Protein AF-A0A0L0FJ21-F1 (afdb_monomer)

Structure (mmCIF, N/CA/C/O backbone):
data_AF-A0A0L0FJ21-F1
#
_entry.id   AF-A0A0L0FJ21-F1
#
loop_
_atom_site.group_PDB
_atom_site.id
_atom_site.type_symbol
_atom_site.label_atom_id
_atom_site.label_alt_id
_atom_site.label_comp_id
_atom_site.label_asym_id
_atom_site.label_entity_id
_atom_site.label_seq_id
_atom_site.pdbx_PDB_ins_code
_atom_site.Cartn_x
_atom_site.Cartn_y
_atom_site.Cartn_z
_atom_site.occupancy
_atom_site.B_iso_or_equiv
_atom_site.auth_seq_id
_atom_site.auth_comp_id
_atom_site.auth_asym_id
_atom_site.auth_atom_id
_atom_site.pdbx_PDB_model_num
ATOM 1 N N . MET A 1 1 ? -18.876 -0.649 3.502 1.00 49.19 1 MET A N 1
ATOM 2 C CA . MET A 1 1 ? -17.532 -0.242 3.030 1.00 49.19 1 MET A CA 1
ATOM 3 C C . MET A 1 1 ? -17.497 1.277 3.046 1.00 49.19 1 MET A C 1
ATOM 5 O O . MET A 1 1 ? -17.905 1.897 2.078 1.00 49.19 1 MET A O 1
ATOM 9 N N . SER A 1 2 ? -17.136 1.876 4.181 1.00 52.03 2 SER A N 1
ATOM 10 C CA . SER A 1 2 ? -17.498 3.268 4.493 1.00 52.03 2 SER A CA 1
ATOM 11 C C . SER A 1 2 ? -16.256 4.034 4.944 1.00 52.03 2 SER A C 1
ATOM 13 O O . SER A 1 2 ? -15.613 3.600 5.892 1.00 52.03 2 SER A O 1
ATOM 15 N N . ASN A 1 3 ? -15.903 5.115 4.239 1.00 68.06 3 ASN A N 1
ATOM 16 C CA . ASN A 1 3 ? -14.820 6.096 4.472 1.00 68.06 3 ASN A CA 1
ATOM 17 C C . ASN A 1 3 ? -13.369 5.591 4.656 1.00 68.06 3 ASN A C 1
ATOM 19 O O . ASN A 1 3 ? -12.453 6.193 4.105 1.00 68.06 3 ASN A O 1
ATOM 23 N N . ARG A 1 4 ? -13.124 4.473 5.345 1.00 81.69 4 ARG A N 1
ATOM 24 C CA . ARG A 1 4 ? -11.787 3.934 5.653 1.00 81.69 4 ARG A CA 1
ATOM 25 C C . ARG A 1 4 ? -11.017 3.482 4.403 1.00 81.69 4 ARG A C 1
ATOM 27 O O . ARG A 1 4 ? -9.846 3.810 4.271 1.00 81.69 4 ARG A O 1
ATOM 34 N N . LYS A 1 5 ? -11.683 2.801 3.453 1.00 81.44 5 LYS A N 1
ATOM 35 C CA . LYS A 1 5 ? -11.077 2.387 2.161 1.00 81.44 5 LYS A CA 1
ATOM 36 C C . LYS A 1 5 ? -10.698 3.6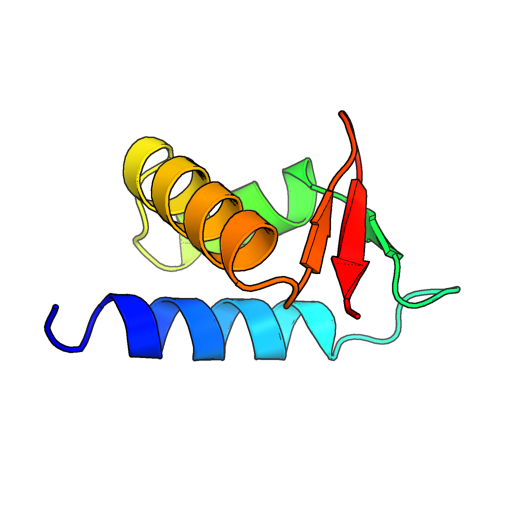01 1.301 1.00 81.44 5 LYS A C 1
ATOM 38 O O . LYS A 1 5 ? -9.692 3.565 0.605 1.00 81.44 5 LYS A O 1
ATOM 43 N N . ALA A 1 6 ? -11.490 4.675 1.361 1.00 84.62 6 ALA A N 1
ATOM 44 C CA . ALA A 1 6 ? -11.198 5.914 0.644 1.00 84.62 6 ALA A CA 1
ATOM 45 C C . ALA A 1 6 ? -9.999 6.650 1.261 1.00 84.62 6 ALA A C 1
ATOM 47 O O . ALA A 1 6 ? -9.090 7.024 0.530 1.00 84.62 6 ALA A O 1
ATOM 48 N N . ALA A 1 7 ? -9.957 6.772 2.594 1.00 86.94 7 ALA A N 1
ATOM 49 C CA . ALA A 1 7 ? -8.819 7.346 3.310 1.00 86.94 7 ALA A CA 1
ATOM 50 C C . ALA A 1 7 ? -7.520 6.574 3.034 1.00 86.94 7 ALA A C 1
ATOM 52 O O . ALA A 1 7 ? -6.507 7.181 2.714 1.00 86.94 7 ALA A O 1
ATOM 53 N N . PHE A 1 8 ? -7.568 5.238 3.059 1.00 90.50 8 PHE A N 1
ATOM 54 C CA . PHE A 1 8 ? -6.415 4.406 2.717 1.00 90.50 8 PHE A CA 1
ATOM 55 C C . PHE A 1 8 ? -5.931 4.639 1.287 1.00 90.50 8 PHE A C 1
ATOM 57 O O . PHE A 1 8 ? -4.737 4.794 1.067 1.00 90.50 8 PHE A O 1
ATOM 64 N N . ARG A 1 9 ? -6.849 4.683 0.310 1.00 88.06 9 ARG A N 1
ATOM 65 C CA . ARG A 1 9 ? -6.495 4.955 -1.091 1.00 88.06 9 ARG A CA 1
ATOM 66 C C . ARG A 1 9 ? -5.861 6.333 -1.260 1.00 88.06 9 ARG A C 1
ATOM 68 O O . ARG A 1 9 ? -4.925 6.449 -2.037 1.00 88.06 9 ARG A O 1
ATOM 75 N N . LEU A 1 10 ? -6.352 7.348 -0.548 1.00 89.25 10 LEU A N 1
ATOM 76 C CA . LEU A 1 10 ? -5.759 8.686 -0.560 1.00 89.25 10 LEU A CA 1
ATOM 77 C C . LEU A 1 10 ? -4.341 8.661 0.010 1.00 89.25 10 LEU A C 1
ATOM 79 O O . LEU A 1 10 ? -3.419 9.034 -0.703 1.00 89.25 10 LEU A O 1
ATOM 83 N N . SER A 1 11 ? -4.155 8.126 1.221 1.00 90.44 11 SER A N 1
ATOM 84 C CA . SER A 1 11 ? -2.829 8.024 1.838 1.00 90.44 11 SER A CA 1
ATOM 85 C C . SER A 1 11 ? -1.867 7.210 0.977 1.00 90.44 11 SER A C 1
ATOM 87 O O . SER A 1 11 ? -0.756 7.643 0.719 1.00 90.44 11 SER A O 1
ATOM 89 N N . LEU A 1 12 ? -2.292 6.056 0.461 1.00 90.06 12 LEU A N 1
ATOM 90 C CA . LEU A 1 12 ? -1.456 5.243 -0.416 1.00 90.06 12 LEU A CA 1
ATOM 91 C C . LEU A 1 12 ? -1.104 5.981 -1.719 1.00 90.06 12 LEU A C 1
ATOM 93 O O . LEU A 1 12 ? 0.037 5.902 -2.156 1.00 90.06 12 LEU A O 1
ATOM 97 N N . ASN A 1 13 ? -2.043 6.712 -2.326 1.00 88.38 13 ASN A N 1
ATOM 98 C CA . ASN A 1 13 ? -1.760 7.510 -3.520 1.00 88.38 13 ASN A CA 1
ATOM 99 C C . ASN A 1 13 ? -0.781 8.651 -3.239 1.00 88.38 13 ASN A C 1
ATOM 101 O O . ASN A 1 13 ? 0.054 8.919 -4.089 1.00 88.38 13 ASN A O 1
ATOM 105 N N . GLU A 1 14 ? -0.869 9.312 -2.083 1.00 89.31 14 GLU A N 1
ATOM 106 C CA . GLU A 1 14 ? 0.089 10.349 -1.679 1.00 89.31 14 GLU A CA 1
ATOM 107 C C . GLU A 1 14 ? 1.496 9.762 -1.541 1.00 89.31 14 GLU A C 1
ATOM 109 O O . GLU A 1 14 ? 2.448 10.311 -2.090 1.00 89.31 14 GLU A O 1
ATOM 114 N N . LEU A 1 15 ? 1.608 8.599 -0.891 1.00 88.25 15 LEU A N 1
ATOM 115 C CA . LEU A 1 15 ? 2.872 7.876 -0.758 1.00 88.25 15 LEU A CA 1
ATOM 116 C C . LEU A 1 15 ? 3.433 7.424 -2.110 1.00 88.25 15 LEU A C 1
ATOM 118 O O . LEU A 1 15 ? 4.635 7.506 -2.335 1.00 88.25 15 LEU A O 1
ATOM 122 N N . MET A 1 16 ? 2.562 6.978 -3.017 1.00 84.56 16 MET A N 1
ATOM 123 C CA . MET A 1 16 ? 2.922 6.556 -4.374 1.00 84.56 16 MET A CA 1
ATOM 124 C C . MET A 1 16 ? 2.950 7.712 -5.392 1.00 84.56 16 MET A C 1
ATOM 126 O O . MET A 1 16 ? 2.928 7.472 -6.596 1.00 84.56 16 MET A O 1
ATOM 130 N N . ASN A 1 17 ? 2.936 8.965 -4.936 1.00 82.12 17 ASN A N 1
ATOM 131 C CA . ASN A 1 17 ? 3.133 10.152 -5.773 1.00 82.12 17 ASN A CA 1
ATOM 132 C C . ASN A 1 17 ? 4.455 10.867 -5.446 1.00 82.12 17 ASN A C 1
ATOM 134 O O . ASN A 1 17 ? 4.812 11.836 -6.112 1.00 82.12 17 ASN A O 1
ATOM 138 N N . GLU A 1 18 ? 5.185 10.393 -4.433 1.00 77.62 18 GLU A N 1
ATOM 13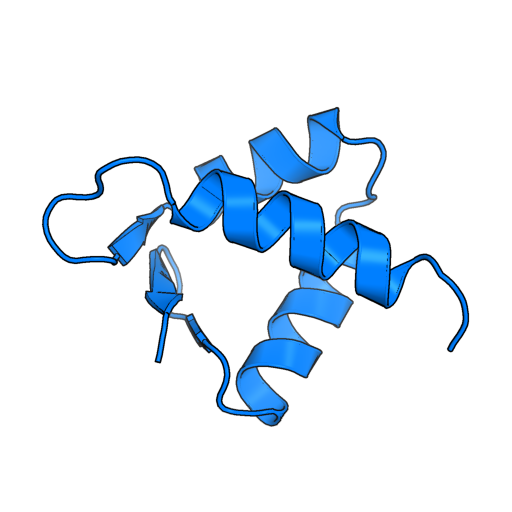9 C CA . GLU A 1 18 ? 6.592 10.739 -4.247 1.00 77.62 18 GLU A CA 1
ATOM 140 C C . GLU A 1 18 ? 7.396 10.175 -5.439 1.00 77.62 18 GLU A C 1
ATOM 142 O O . GLU A 1 18 ? 7.095 9.074 -5.919 1.00 77.62 18 GLU A O 1
ATOM 147 N N . GLU A 1 19 ? 8.369 10.942 -5.954 1.00 66.88 19 GLU A N 1
ATOM 148 C CA . GLU A 1 19 ? 9.225 10.533 -7.079 1.00 66.88 19 GLU A CA 1
ATOM 149 C C . GLU A 1 19 ? 9.948 9.222 -6.731 1.00 66.88 19 GLU A C 1
ATOM 151 O O . GLU A 1 19 ? 10.923 9.213 -5.982 1.00 66.88 19 GLU A O 1
ATOM 156 N N . ALA A 1 20 ? 9.447 8.106 -7.262 1.00 74.81 20 ALA A N 1
ATOM 157 C CA . ALA A 1 20 ? 10.110 6.812 -7.220 1.00 74.81 20 ALA A CA 1
ATOM 158 C C . ALA A 1 20 ? 10.764 6.544 -8.572 1.00 74.81 20 ALA A C 1
ATOM 160 O O . ALA A 1 20 ? 10.163 6.827 -9.608 1.00 74.81 20 ALA A O 1
ATOM 161 N N . GLU A 1 21 ? 11.961 5.958 -8.538 1.00 70.25 21 GLU A N 1
ATOM 162 C CA . GLU A 1 21 ? 12.837 5.758 -9.701 1.00 70.25 21 GLU A CA 1
ATOM 163 C C . GLU A 1 21 ? 12.123 5.116 -10.906 1.00 70.25 21 GLU A C 1
ATOM 165 O O . GLU A 1 21 ? 12.372 5.531 -12.030 1.00 70.25 21 GLU A O 1
ATOM 170 N N . ASP A 1 22 ? 11.160 4.210 -10.674 1.00 78.25 22 ASP A N 1
ATOM 171 C CA . ASP A 1 22 ? 10.404 3.508 -11.728 1.00 78.25 22 ASP A CA 1
ATOM 172 C C . ASP A 1 22 ? 8.915 3.280 -11.372 1.00 78.25 22 ASP A C 1
ATOM 174 O O . ASP A 1 22 ? 8.303 2.286 -11.769 1.00 78.25 22 ASP A O 1
ATOM 178 N N . GLY A 1 23 ? 8.318 4.131 -10.525 1.00 82.12 23 GLY A N 1
ATOM 179 C CA . GLY A 1 23 ? 6.950 3.900 -10.014 1.00 82.12 23 GLY A CA 1
ATOM 180 C C . GLY A 1 23 ? 6.805 2.618 -9.173 1.00 82.12 23 GLY A C 1
ATOM 181 O O . GLY A 1 23 ? 5.698 2.109 -8.966 1.00 82.12 23 GLY A O 1
ATOM 182 N N . THR A 1 24 ? 7.941 2.099 -8.702 1.00 88.31 24 THR A N 1
ATOM 183 C CA . THR A 1 24 ? 8.071 0.941 -7.821 1.00 88.31 24 THR A CA 1
ATOM 184 C C . THR A 1 24 ? 8.478 1.425 -6.437 1.00 88.31 24 THR A C 1
ATOM 186 O O . THR A 1 24 ? 9.478 2.117 -6.273 1.00 88.31 24 THR A O 1
ATOM 189 N N . TYR A 1 25 ? 7.703 1.040 -5.434 1.00 90.75 25 TYR A N 1
ATOM 190 C CA . TYR A 1 25 ? 7.823 1.490 -4.055 1.00 90.75 25 TYR A CA 1
ATOM 191 C C . TYR A 1 25 ? 8.185 0.318 -3.155 1.00 90.75 25 TYR A C 1
ATOM 193 O O . TYR A 1 25 ? 7.695 -0.798 -3.344 1.00 90.75 25 TYR A O 1
ATOM 201 N N . ASN A 1 26 ? 9.004 0.557 -2.134 1.00 91.31 26 ASN A N 1
ATOM 202 C CA . ASN A 1 26 ? 9.294 -0.466 -1.141 1.00 91.31 26 ASN A CA 1
ATOM 203 C C . ASN A 1 26 ? 8.044 -0.743 -0.286 1.00 91.31 26 ASN A C 1
ATOM 205 O O . ASN A 1 26 ? 7.476 0.144 0.354 1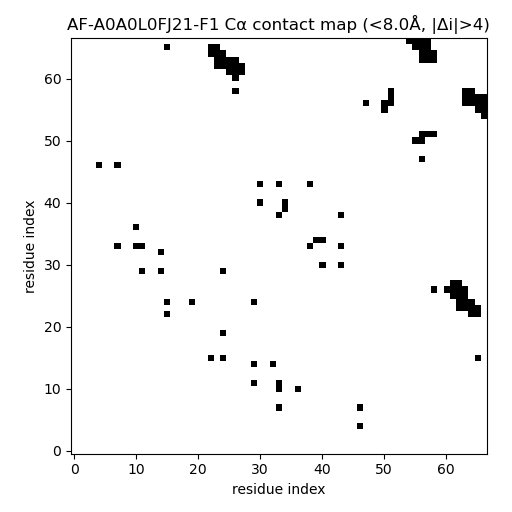.00 91.31 26 ASN A O 1
ATOM 209 N N . LYS A 1 27 ? 7.616 -2.003 -0.242 1.00 91.19 27 LYS A N 1
ATOM 210 C CA . LYS A 1 27 ? 6.419 -2.438 0.483 1.00 91.19 27 LYS A CA 1
ATOM 211 C C . LYS A 1 27 ? 6.535 -2.200 1.985 1.00 91.19 27 LYS A C 1
ATOM 213 O O . LYS A 1 27 ? 5.544 -1.840 2.617 1.00 91.19 27 LYS A O 1
ATOM 218 N N . GLN A 1 28 ? 7.713 -2.412 2.569 1.00 91.75 28 GLN A N 1
ATOM 219 C CA . GLN A 1 28 ? 7.942 -2.202 3.997 1.00 91.75 28 GLN A CA 1
ATOM 220 C C . GLN A 1 28 ? 7.866 -0.714 4.354 1.00 91.75 28 GLN A C 1
ATOM 222 O O . GLN A 1 28 ? 7.250 -0.364 5.360 1.00 91.75 28 GLN A O 1
ATOM 227 N N . GLU A 1 29 ? 8.402 0.165 3.510 1.00 91.06 29 GLU A N 1
ATOM 228 C CA . GLU A 1 29 ? 8.286 1.615 3.694 1.00 91.06 29 GLU A CA 1
ATOM 229 C C . GLU A 1 29 ? 6.834 2.087 3.591 1.00 91.06 29 GLU A C 1
ATOM 231 O O . GLU A 1 29 ? 6.358 2.792 4.483 1.00 91.06 29 GLU A O 1
ATOM 236 N N . ILE A 1 30 ? 6.095 1.628 2.573 1.00 91.44 30 ILE A N 1
ATOM 237 C CA . ILE A 1 30 ? 4.660 1.913 2.428 1.00 91.44 30 ILE A CA 1
ATOM 238 C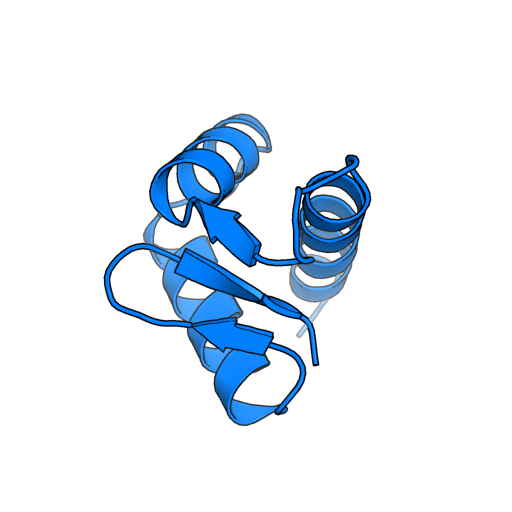 C . ILE A 1 30 ? 3.891 1.443 3.669 1.00 91.44 30 ILE A C 1
ATOM 240 O O . ILE A 1 30 ? 3.109 2.206 4.238 1.00 91.44 30 ILE A O 1
ATOM 244 N N . LYS A 1 31 ? 4.147 0.218 4.150 1.00 91.88 31 LYS A N 1
ATOM 245 C CA . LYS A 1 31 ? 3.532 -0.308 5.379 1.00 91.88 31 LYS A CA 1
ATOM 246 C C . LYS A 1 31 ? 3.846 0.565 6.593 1.00 91.88 31 LYS A C 1
ATOM 248 O O . LYS A 1 31 ? 2.928 0.902 7.334 1.00 91.88 31 LYS A O 1
ATOM 253 N N . ASN A 1 32 ? 5.099 0.971 6.783 1.00 92.62 32 ASN A N 1
ATOM 254 C CA . ASN A 1 32 ? 5.510 1.813 7.909 1.00 92.62 32 ASN A CA 1
ATOM 255 C C . ASN A 1 32 ? 4.848 3.197 7.874 1.00 92.62 32 ASN A C 1
ATOM 257 O O . ASN A 1 32 ? 4.355 3.671 8.898 1.00 92.62 32 ASN A O 1
ATOM 261 N N . LYS A 1 33 ? 4.784 3.831 6.699 1.00 91.69 33 LYS A N 1
ATOM 262 C CA . LYS A 1 33 ? 4.126 5.133 6.536 1.00 91.69 33 LYS A CA 1
ATOM 263 C C . LYS A 1 33 ? 2.610 5.040 6.766 1.00 91.69 33 LYS A C 1
ATOM 265 O O . LYS A 1 33 ? 2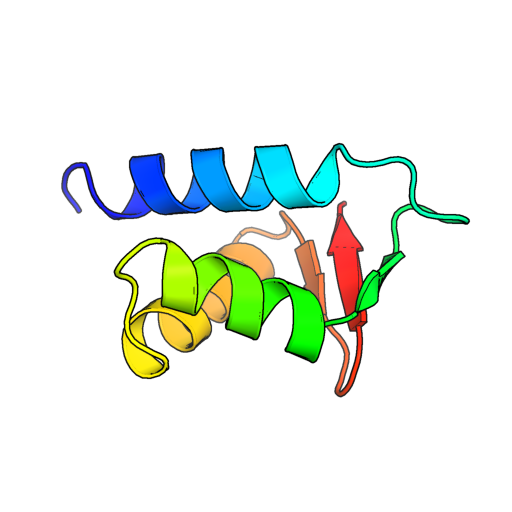.035 5.901 7.427 1.00 91.69 33 LYS A O 1
ATOM 270 N N . LEU A 1 34 ? 1.963 3.964 6.314 1.00 91.81 34 LEU A N 1
ATOM 271 C CA . LEU A 1 34 ? 0.540 3.717 6.580 1.00 91.81 34 LEU A CA 1
ATOM 272 C C . LEU A 1 34 ? 0.266 3.388 8.057 1.00 91.81 34 LEU A C 1
ATOM 274 O O . LEU A 1 34 ? -0.744 3.830 8.601 1.00 91.81 34 LEU A O 1
ATOM 278 N N . LEU A 1 35 ? 1.173 2.681 8.737 1.00 92.31 35 LEU A N 1
ATOM 279 C CA . LEU A 1 35 ? 1.087 2.456 10.186 1.00 92.31 35 LEU A CA 1
ATOM 280 C C . LEU A 1 35 ? 1.112 3.780 10.960 1.00 92.31 35 LEU A C 1
ATOM 282 O O . LEU A 1 35 ? 0.300 3.978 11.864 1.00 92.31 35 LEU A O 1
ATOM 286 N N . ALA A 1 36 ? 1.984 4.712 10.562 1.00 89.44 36 ALA A N 1
ATOM 287 C CA . ALA A 1 36 ? 2.023 6.061 11.131 1.00 89.44 36 ALA A CA 1
ATOM 288 C C . ALA A 1 36 ? 0.723 6.855 10.872 1.00 89.44 36 ALA A C 1
ATOM 290 O O . ALA A 1 36 ? 0.356 7.718 11.666 1.00 89.44 36 ALA A O 1
ATOM 291 N N . GLY A 1 37 ? -0.012 6.521 9.806 1.00 83.44 37 GLY A N 1
ATOM 292 C CA . GLY A 1 37 ? -1.325 7.075 9.458 1.00 83.44 37 GLY A CA 1
ATOM 293 C C . GLY A 1 37 ? -2.520 6.484 10.223 1.00 83.44 37 GLY A C 1
ATOM 294 O O . GLY A 1 37 ? -3.660 6.686 9.804 1.00 83.44 37 GLY A O 1
ATOM 295 N N . ASN A 1 38 ? -2.298 5.764 11.331 1.00 88.25 38 ASN A N 1
ATOM 296 C CA . ASN A 1 38 ? -3.327 5.088 12.141 1.00 88.25 38 ASN A CA 1
ATOM 297 C C . ASN A 1 38 ? -4.055 3.925 11.437 1.00 88.25 38 ASN A C 1
ATOM 299 O O . ASN A 1 38 ? -5.227 3.654 11.735 1.00 88.25 38 ASN A O 1
ATOM 303 N N . PHE A 1 39 ? -3.389 3.222 10.520 1.00 90.38 39 PHE A N 1
ATOM 304 C CA . PHE A 1 39 ? -3.860 1.937 9.997 1.00 90.38 39 PHE A CA 1
ATOM 305 C C . PHE A 1 39 ? -3.156 0.785 10.712 1.00 90.38 39 PHE A C 1
ATOM 307 O O . PHE A 1 39 ? -1.968 0.857 11.002 1.00 90.38 39 PHE A O 1
ATOM 314 N N . THR A 1 40 ? -3.871 -0.299 10.993 1.00 92.62 40 THR A N 1
ATOM 315 C CA . THR A 1 40 ? -3.259 -1.521 11.535 1.00 92.62 40 THR A CA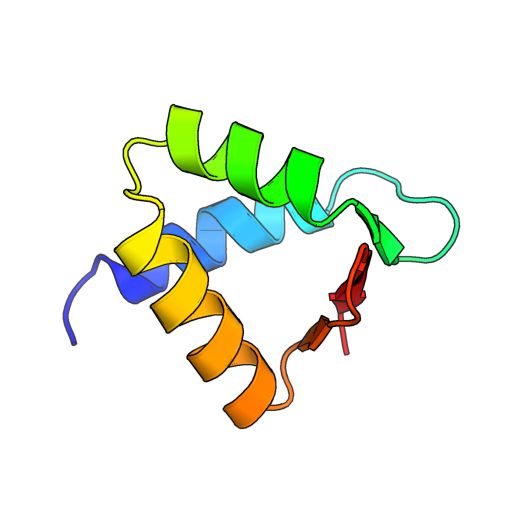 1
ATOM 316 C C . THR 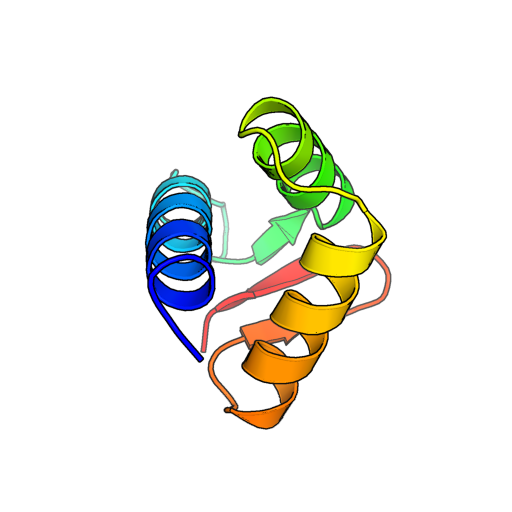A 1 40 ? -2.628 -2.358 10.421 1.00 92.62 40 THR A C 1
ATOM 318 O O . THR A 1 40 ? -3.062 -2.299 9.272 1.00 92.62 40 THR A O 1
ATOM 321 N N . LEU A 1 41 ? -1.642 -3.200 10.754 1.00 90.88 41 LEU A N 1
ATOM 322 C CA . LEU A 1 41 ? -1.026 -4.122 9.785 1.00 90.88 41 LEU A CA 1
ATOM 323 C C . LEU A 1 41 ? -2.067 -4.992 9.062 1.00 90.88 41 LEU A C 1
ATOM 325 O O . LEU A 1 41 ? -2.018 -5.122 7.843 1.00 90.88 41 LEU A O 1
ATOM 329 N N . ALA A 1 42 ? -3.049 -5.517 9.801 1.00 91.19 42 ALA A N 1
ATOM 330 C CA . ALA A 1 42 ? -4.116 -6.341 9.2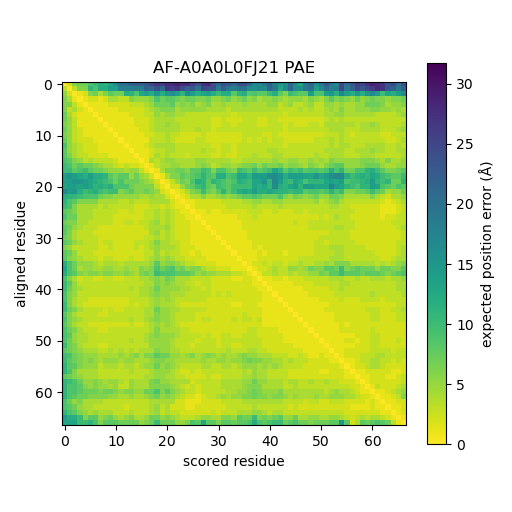40 1.00 91.19 42 ALA A CA 1
ATOM 331 C C . ALA A 1 42 ? -5.010 -5.563 8.257 1.00 91.19 42 ALA A C 1
ATOM 333 O O . ALA A 1 42 ? -5.387 -6.094 7.211 1.00 91.19 42 ALA A O 1
ATOM 334 N N . GLU A 1 43 ? -5.336 -4.300 8.565 1.00 91.81 43 GLU A N 1
ATOM 335 C CA . GLU A 1 43 ? -6.065 -3.427 7.637 1.00 91.81 43 GLU A CA 1
ATOM 336 C C . GLU A 1 43 ? -5.247 -3.164 6.372 1.00 91.81 43 GLU A C 1
ATOM 338 O O . GLU A 1 43 ? -5.787 -3.279 5.274 1.00 91.81 43 GLU A O 1
ATOM 343 N N . ILE A 1 44 ? -3.956 -2.850 6.518 1.00 93.06 44 ILE A N 1
ATOM 344 C CA . ILE A 1 44 ? -3.065 -2.569 5.387 1.00 93.06 44 ILE A CA 1
ATOM 345 C C . ILE A 1 44 ? -2.983 -3.788 4.468 1.00 93.06 44 ILE A C 1
ATOM 347 O O . ILE A 1 44 ? -3.237 -3.656 3.274 1.00 93.06 44 ILE A O 1
ATOM 351 N N . ASP A 1 45 ? -2.709 -4.975 5.011 1.00 92.12 45 ASP A N 1
ATOM 352 C CA . ASP A 1 45 ? -2.614 -6.203 4.216 1.00 92.12 45 ASP A CA 1
ATOM 353 C C . ASP A 1 45 ? -3.936 -6.517 3.503 1.00 92.12 45 ASP A C 1
ATOM 355 O O . ASP A 1 45 ? -3.948 -6.783 2.301 1.00 92.12 45 ASP A O 1
ATOM 359 N N . THR A 1 46 ? -5.067 -6.390 4.202 1.00 92.81 46 THR A N 1
ATOM 360 C CA . THR A 1 46 ? -6.395 -6.602 3.604 1.00 92.81 46 THR A CA 1
ATOM 361 C C . THR A 1 46 ? -6.662 -5.626 2.453 1.00 92.81 46 THR A C 1
ATOM 363 O O . THR A 1 46 ? -7.208 -6.008 1.415 1.00 92.81 46 THR A O 1
ATOM 366 N N . MET A 1 47 ? -6.287 -4.354 2.608 1.00 92.06 47 MET A N 1
ATOM 367 C CA . MET A 1 47 ? -6.525 -3.337 1.585 1.00 92.06 47 MET A CA 1
ATOM 368 C C . MET A 1 47 ? -5.565 -3.451 0.401 1.00 92.06 47 MET A C 1
ATOM 370 O O . MET A 1 47 ? -6.015 -3.292 -0.732 1.00 92.06 47 MET A O 1
ATOM 374 N N . LEU A 1 48 ? -4.291 -3.787 0.626 1.00 91.69 48 LEU A N 1
ATOM 375 C CA . LEU A 1 48 ? -3.336 -4.065 -0.451 1.00 91.69 48 LEU A CA 1
ATOM 376 C C . LEU A 1 48 ? -3.784 -5.265 -1.293 1.00 91.69 48 LEU A C 1
ATOM 378 O O . LEU A 1 48 ? -3.792 -5.178 -2.518 1.00 91.69 48 LEU A O 1
ATOM 382 N N . VAL A 1 49 ? -4.254 -6.343 -0.656 1.00 92.19 49 VAL A N 1
ATOM 383 C CA . VAL A 1 49 ? -4.836 -7.496 -1.365 1.00 92.19 49 VAL A CA 1
ATOM 384 C C . VAL A 1 49 ? -6.072 -7.084 -2.168 1.00 92.19 49 VAL A C 1
ATOM 386 O O . VAL A 1 49 ? -6.205 -7.475 -3.326 1.00 92.19 49 VAL A O 1
ATOM 389 N N . SER A 1 50 ? -6.954 -6.244 -1.609 1.00 91.69 50 SER A N 1
ATOM 390 C CA . SER A 1 50 ? -8.104 -5.719 -2.363 1.00 91.69 50 SER A CA 1
ATOM 391 C C . SER A 1 50 ? -7.679 -4.890 -3.576 1.00 91.69 50 SER A C 1
ATOM 393 O O . SER A 1 50 ? -8.353 -4.959 -4.594 1.00 91.69 50 SER A O 1
ATOM 395 N N . LEU A 1 51 ? -6.610 -4.097 -3.487 1.00 90.50 51 LEU A N 1
ATOM 396 C CA . LEU A 1 51 ? -6.128 -3.280 -4.605 1.00 90.50 51 LEU A CA 1
ATOM 397 C C . LEU A 1 51 ? -5.441 -4.114 -5.688 1.00 90.50 51 LEU A C 1
ATOM 399 O O . LEU A 1 51 ? -5.571 -3.790 -6.866 1.00 90.50 51 LEU A O 1
ATOM 403 N N . MET A 1 52 ? -4.754 -5.187 -5.295 1.00 91.62 52 MET A N 1
ATOM 404 C CA . MET A 1 52 ? -4.209 -6.174 -6.225 1.00 91.62 52 MET A CA 1
ATOM 405 C C . MET A 1 52 ? -5.335 -6.887 -6.984 1.00 91.62 52 MET A C 1
ATOM 407 O O . MET A 1 52 ? -5.264 -7.012 -8.201 1.00 91.62 52 MET A O 1
ATOM 411 N N . ALA A 1 53 ? -6.398 -7.301 -6.285 1.00 90.81 53 ALA A N 1
ATOM 412 C CA . ALA A 1 53 ? -7.572 -7.917 -6.909 1.00 90.81 53 ALA A CA 1
ATOM 413 C C . ALA A 1 53 ? -8.339 -6.949 -7.832 1.00 90.81 53 ALA A C 1
ATOM 415 O O . ALA A 1 53 ? -8.917 -7.376 -8.827 1.00 90.81 53 ALA A O 1
ATOM 416 N N . ASP A 1 54 ? -8.316 -5.649 -7.519 1.00 89.62 54 ASP A N 1
ATOM 417 C CA . ASP A 1 54 ? -8.892 -4.575 -8.338 1.00 89.62 54 ASP A CA 1
ATOM 418 C C . ASP A 1 54 ? -7.948 -4.147 -9.500 1.00 89.62 54 ASP A C 1
ATOM 420 O O . ASP A 1 54 ? -8.201 -3.123 -10.137 1.00 89.62 54 ASP A O 1
ATOM 424 N N . ASN A 1 55 ? -6.839 -4.865 -9.756 1.00 89.00 55 ASN A N 1
ATOM 425 C CA . ASN A 1 55 ? -5.784 -4.539 -10.736 1.00 89.00 55 ASN A CA 1
ATOM 426 C C . ASN A 1 55 ? -5.220 -3.105 -10.629 1.00 89.00 55 ASN A C 1
ATOM 428 O O . ASN A 1 55 ? -4.701 -2.561 -11.598 1.00 89.00 55 ASN A O 1
ATOM 432 N N . SER A 1 56 ? -5.322 -2.474 -9.458 1.00 87.81 56 SER A N 1
ATOM 433 C CA . SER A 1 56 ? -4.864 -1.091 -9.242 1.00 87.81 56 SER A CA 1
ATOM 434 C C . SER A 1 56 ? -3.378 -1.013 -8.886 1.00 87.81 56 SER A C 1
ATOM 436 O O . SER A 1 56 ? -2.744 0.029 -9.041 1.00 87.81 56 SER A O 1
ATOM 438 N N . ILE A 1 57 ? -2.837 -2.104 -8.345 1.00 90.56 57 ILE A N 1
ATOM 439 C CA . ILE A 1 57 ? -1.426 -2.246 -7.999 1.00 90.56 57 ILE A CA 1
ATOM 440 C C . ILE A 1 57 ? -0.953 -3.651 -8.357 1.00 90.56 57 ILE A C 1
ATOM 442 O O . ILE A 1 57 ? -1.710 -4.620 -8.282 1.00 90.56 57 ILE A O 1
ATOM 446 N N . PHE A 1 58 ? 0.327 -3.762 -8.668 1.00 91.56 58 PHE A N 1
ATOM 447 C CA . PHE A 1 58 ? 1.071 -5.006 -8.652 1.00 91.56 58 PHE A CA 1
ATOM 448 C C . PHE A 1 58 ? 1.931 -5.030 -7.389 1.00 91.56 58 PHE A C 1
ATOM 450 O O . PHE A 1 58 ? 2.506 -4.015 -7.014 1.00 91.56 58 PHE A O 1
ATOM 457 N N . MET A 1 59 ? 2.029 -6.162 -6.703 1.00 92.06 59 MET A N 1
ATOM 458 C CA . MET A 1 59 ? 2.857 -6.270 -5.502 1.00 92.06 59 MET A CA 1
ATOM 459 C C . MET A 1 59 ? 3.653 -7.568 -5.549 1.00 92.06 59 MET A C 1
ATOM 461 O O . MET A 1 59 ? 3.103 -8.625 -5.851 1.00 92.06 59 MET A O 1
ATOM 465 N N . THR A 1 60 ? 4.937 -7.464 -5.229 1.00 89.75 60 THR A N 1
ATOM 466 C CA . THR A 1 60 ? 5.856 -8.587 -5.038 1.00 89.75 60 THR A CA 1
ATOM 467 C C . THR A 1 60 ? 6.076 -8.828 -3.539 1.00 89.75 60 THR A C 1
ATOM 469 O O . THR A 1 60 ? 5.371 -8.274 -2.679 1.00 89.75 60 THR A O 1
ATOM 472 N N . ASP A 1 61 ? 7.050 -9.667 -3.193 1.00 88.06 61 ASP A N 1
ATOM 473 C CA . ASP A 1 61 ? 7.416 -9.887 -1.796 1.00 88.06 61 ASP A CA 1
ATOM 474 C C . ASP A 1 61 ? 7.868 -8.584 -1.122 1.00 88.06 61 ASP A C 1
ATOM 476 O O . ASP A 1 61 ? 7.382 -8.291 -0.023 1.00 88.06 61 ASP A O 1
ATOM 480 N N . ASP A 1 62 ? 8.631 -7.750 -1.840 1.00 91.56 62 ASP A N 1
ATOM 481 C CA . ASP A 1 62 ? 9.313 -6.570 -1.294 1.00 91.56 62 ASP A CA 1
ATOM 482 C C . ASP A 1 62 ? 8.837 -5.231 -1.875 1.00 91.56 62 ASP A C 1
ATOM 484 O O . ASP A 1 62 ? 9.067 -4.184 -1.266 1.00 91.56 62 ASP A O 1
ATOM 488 N N . THR A 1 63 ? 8.157 -5.227 -3.025 1.00 92.06 63 THR A N 1
ATOM 489 C CA . THR A 1 63 ? 7.783 -3.990 -3.731 1.00 92.06 63 THR A CA 1
ATOM 490 C C . THR A 1 63 ? 6.300 -3.900 -4.071 1.00 92.06 63 THR A C 1
ATOM 492 O O . THR A 1 63 ? 5.602 -4.905 -4.199 1.00 92.06 63 THR A O 1
ATOM 495 N N . ILE A 1 64 ? 5.810 -2.670 -4.218 1.00 91.88 64 ILE A N 1
ATOM 496 C CA . ILE A 1 64 ? 4.483 -2.324 -4.726 1.00 91.88 64 ILE A CA 1
ATOM 497 C C . ILE A 1 64 ? 4.684 -1.410 -5.932 1.00 91.88 64 ILE A C 1
ATOM 499 O O . ILE A 1 64 ? 5.382 -0.409 -5.842 1.00 91.88 64 ILE A O 1
ATOM 503 N N . MET A 1 65 ? 4.058 -1.739 -7.049 1.00 91.06 65 MET A N 1
ATOM 504 C CA . MET A 1 65 ? 4.057 -0.958 -8.277 1.00 91.06 65 MET A CA 1
ATOM 505 C C . MET A 1 65 ? 2.620 -0.565 -8.610 1.00 91.06 65 MET A C 1
ATOM 507 O O . MET A 1 65 ? 1.690 -1.354 -8.435 1.00 91.06 65 MET A O 1
ATOM 511 N N . ARG A 1 66 ? 2.422 0.657 -9.090 1.00 84.12 66 ARG A N 1
ATOM 512 C CA . ARG A 1 66 ? 1.109 1.133 -9.538 1.00 84.12 66 ARG A CA 1
ATOM 513 C C . ARG A 1 66 ? 0.870 0.736 -11.002 1.00 84.12 66 ARG A C 1
ATOM 515 O O . ARG A 1 66 ? 1.804 0.810 -11.795 1.00 84.12 66 ARG A O 1
ATOM 522 N N . ILE A 1 67 ? -0.358 0.325 -11.341 1.00 79.62 67 ILE A N 1
ATOM 523 C CA . ILE A 1 67 ? -0.792 -0.013 -12.715 1.00 79.62 67 ILE A CA 1
ATOM 524 C C . ILE A 1 67 ? -1.859 0.982 -13.181 1.00 79.62 67 ILE A C 1
ATOM 526 O O . ILE A 1 67 ? -2.667 1.418 -12.326 1.00 79.62 67 ILE A O 1
#

Solvent-accessible surface area (backbone atoms only — not comparable to full-atom values): 3944 Å² total; per-residue (Å²): 142,73,70,58,70,58,52,49,51,49,54,51,47,56,66,69,64,52,94,42,97,77,56,53,40,54,39,66,59,52,50,52,57,42,42,77,69,78,43,52,72,70,55,51,54,55,49,53,52,52,33,41,75,66,60,47,32,48,72,60,98,59,35,35,29,73,95

Nearest PDB structures (foldseek):
  5v89-assembly2_C  TM=7.899E-01  e=5.759E-02  Homo sapiens
  5uj7-assembly2_D  TM=6.335E-01  e=4.997E-01  Homo sapiens
  6lbs-assembly6_F  TM=7.456E-01  e=1.929E+00  Kluyveromyces lactis
  3e97-assembly1_A-2  TM=6.023E-01  e=1.286E+00  Deinococcus geothermalis DSM 11300
  3eet-assembly1_A-2  TM=5.660E-01  e=4.639E+00  Streptomyces avermitilis

InterPro domains:
  IPR056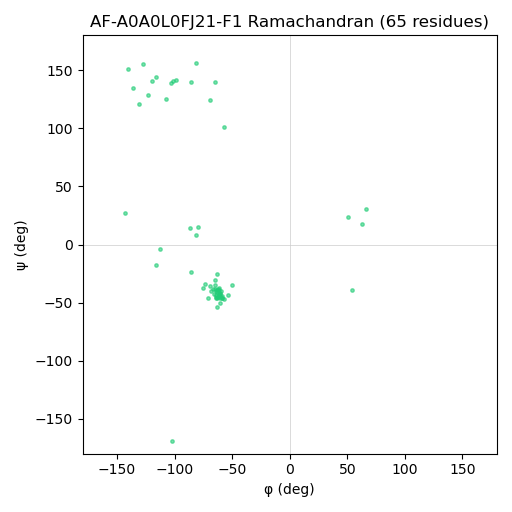575 MCM3-like, winged helix domain [PF23191] (3-67)

Sequence (67 aa):
MSNRKAAFRLSLNELMNEEAEDGTYNKQEIKNKLLAGNFTLAEIDTMLVSLMADNSIFMTDDTIMRI

Organism: NCBI:txid667725

Mean predicted aligned error: 4.38 Å

Radius of gyration: 10.99 Å; Cα contacts (8 Å, |Δi|>4): 59; chains: 1; bounding box: 30×21×25 Å

pLDDT: mean 86.81, std 8.64, range [49.19, 93.06]

Foldseek 3Di:
DDDPLVVLVVQLVVVLVPDDPASKAWPVVSLVSVVVVVDDPVRNVVSVVVCVVVVQWDDDPTIIHGD

Secondary structure (DSSP, 8-state):
--SHHHHHHHHHHHHTTS--TTSEEEHHHHHHHHHHTT--HHHHHHHHHHHHHTTSEEE-SSEEEE-